Protein AF-A0A972QPX9-F1 (afdb_monomer_lite)

Structure (mmCIF, N/CA/C/O backbone):
data_AF-A0A972QPX9-F1
#
_entry.id   AF-A0A972QPX9-F1
#
loop_
_atom_site.group_PDB
_atom_site.id
_atom_site.type_symbol
_atom_site.label_atom_id
_atom_site.label_alt_id
_atom_site.label_comp_id
_atom_site.label_asym_id
_atom_site.label_entity_id
_atom_site.label_seq_id
_atom_site.pdbx_PDB_ins_code
_atom_site.Cartn_x
_atom_site.Cartn_y
_atom_site.Cartn_z
_atom_site.occupancy
_atom_site.B_iso_or_equiv
_atom_site.auth_seq_id
_atom_site.auth_comp_id
_atom_site.auth_asym_id
_atom_site.auth_atom_id
_atom_site.pdbx_PDB_model_num
ATOM 1 N N . MET A 1 1 ? 6.131 3.141 34.949 1.00 34.12 1 MET A N 1
ATOM 2 C CA . MET A 1 1 ? 7.541 2.778 34.711 1.00 34.12 1 MET A CA 1
ATOM 3 C C . MET A 1 1 ? 7.801 2.877 33.217 1.00 34.12 1 MET A C 1
ATOM 5 O O . MET A 1 1 ? 7.453 1.957 32.496 1.00 34.12 1 MET A O 1
ATOM 9 N N . TYR A 1 2 ? 8.327 4.005 32.743 1.00 37.19 2 TYR A N 1
ATOM 10 C CA . TYR A 1 2 ? 8.929 4.093 31.412 1.00 37.19 2 TYR A CA 1
ATOM 11 C C . TYR A 1 2 ? 10.352 4.582 31.662 1.00 37.19 2 TYR A C 1
ATOM 13 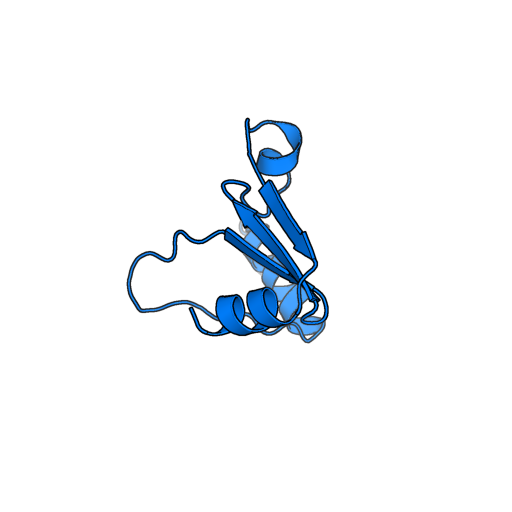O O . TYR A 1 2 ? 10.578 5.759 31.930 1.00 37.19 2 TYR A O 1
ATOM 21 N N . SER A 1 3 ? 11.264 3.619 31.789 1.00 36.00 3 SER A N 1
ATOM 22 C CA . SER A 1 3 ? 12.689 3.882 31.953 1.00 36.00 3 SER A CA 1
ATOM 23 C C . SER A 1 3 ? 13.276 4.206 30.587 1.00 36.00 3 SER A C 1
ATOM 25 O O . SER A 1 3 ? 12.876 3.627 29.581 1.00 36.00 3 SER A O 1
ATOM 27 N N . SER A 1 4 ? 14.206 5.151 30.594 1.00 54.06 4 SER A N 1
ATOM 28 C CA . SER A 1 4 ? 14.997 5.637 29.471 1.00 54.06 4 SER A CA 1
ATOM 29 C C . SER A 1 4 ? 15.502 4.531 28.547 1.00 54.06 4 SER A C 1
ATOM 31 O O . SER A 1 4 ? 16.171 3.625 29.026 1.00 54.06 4 SER A O 1
ATOM 33 N N . GLU A 1 5 ? 15.278 4.685 27.243 1.00 43.81 5 GLU A N 1
ATOM 34 C CA . GLU A 1 5 ? 16.201 4.334 26.156 1.00 43.81 5 GLU A CA 1
ATOM 35 C C . GLU A 1 5 ? 15.582 4.817 24.835 1.00 43.81 5 GLU A C 1
ATOM 37 O O . GLU A 1 5 ? 14.363 4.919 24.722 1.00 43.81 5 GLU A O 1
ATOM 42 N N . LYS A 1 6 ? 16.421 5.244 23.885 1.00 47.78 6 LYS A N 1
ATOM 43 C CA . LYS A 1 6 ? 16.058 5.946 22.639 1.00 47.78 6 LYS A CA 1
ATOM 44 C C . LYS A 1 6 ? 14.746 5.423 22.034 1.00 47.78 6 LYS A C 1
ATOM 46 O O . LYS A 1 6 ? 14.727 4.339 21.461 1.00 47.78 6 LYS A O 1
ATOM 51 N N . GLY A 1 7 ? 13.674 6.211 22.150 1.00 46.41 7 GLY A N 1
ATOM 52 C CA . GLY A 1 7 ? 12.366 5.863 21.604 1.00 46.41 7 GLY A CA 1
ATOM 53 C C . GLY A 1 7 ? 12.480 5.627 20.104 1.00 46.41 7 GLY A C 1
ATOM 54 O O . GLY A 1 7 ? 12.803 6.539 19.343 1.00 46.41 7 GLY A O 1
ATOM 55 N N . ASN A 1 8 ? 12.278 4.385 19.686 1.00 57.16 8 ASN A N 1
ATOM 56 C CA . ASN A 1 8 ? 12.223 4.032 18.284 1.00 57.16 8 ASN A CA 1
ATOM 57 C C . ASN A 1 8 ? 10.959 4.670 17.693 1.00 57.16 8 ASN A C 1
ATOM 59 O O . ASN A 1 8 ? 9.845 4.259 18.004 1.00 57.16 8 ASN A O 1
ATOM 63 N N . TRP A 1 9 ? 11.132 5.697 16.861 1.00 59.44 9 TRP A N 1
ATOM 64 C CA . TRP A 1 9 ? 10.044 6.446 16.219 1.00 59.44 9 TRP A CA 1
ATOM 65 C C . TRP A 1 9 ? 9.042 5.550 15.473 1.00 59.44 9 TRP A C 1
ATOM 67 O O . TRP A 1 9 ? 7.876 5.910 15.317 1.00 59.44 9 TRP A O 1
ATOM 77 N N . ALA A 1 10 ? 9.493 4.378 15.011 1.00 64.81 10 ALA A N 1
ATOM 78 C CA . ALA A 1 10 ? 8.631 3.394 14.370 1.00 64.81 10 ALA A CA 1
ATOM 79 C C . ALA A 1 10 ? 7.602 2.802 15.348 1.00 64.81 10 ALA A C 1
ATOM 81 O O . ALA A 1 10 ? 6.443 2.627 14.974 1.00 64.81 10 ALA A O 1
ATOM 82 N N . ASP A 1 11 ? 7.997 2.560 16.598 1.00 75.19 11 ASP A N 1
ATOM 83 C CA . ASP A 1 11 ? 7.135 1.946 17.610 1.00 75.19 11 ASP A CA 1
ATOM 84 C C . ASP A 1 11 ? 6.077 2.945 18.098 1.00 75.19 11 ASP A C 1
ATOM 86 O O . ASP A 1 11 ? 4.916 2.579 18.281 1.00 75.19 11 ASP A O 1
ATOM 90 N N . SER A 1 12 ? 6.434 4.231 18.218 1.00 78.31 12 SER A N 1
ATOM 91 C CA . SER A 1 12 ? 5.470 5.289 18.548 1.00 78.31 12 SER A CA 1
ATOM 92 C C . SER A 1 12 ? 4.464 5.534 17.421 1.00 78.31 12 SER A C 1
ATOM 94 O O . SER A 1 12 ? 3.268 5.610 17.680 1.00 78.31 12 SER A O 1
ATOM 96 N N . ALA A 1 13 ? 4.912 5.586 16.160 1.00 80.62 13 ALA A N 1
ATOM 97 C CA . ALA A 1 13 ? 4.007 5.791 15.027 1.00 80.62 13 ALA A CA 1
ATOM 98 C C . ALA A 1 13 ? 3.031 4.614 14.845 1.00 80.62 13 ALA A C 1
ATOM 100 O O . ALA A 1 13 ? 1.853 4.818 14.558 1.00 80.62 13 ALA A O 1
ATOM 101 N N . GLN A 1 14 ? 3.493 3.375 15.049 1.00 84.31 14 GLN A N 1
ATOM 102 C CA . GLN A 1 14 ? 2.608 2.208 15.059 1.00 84.31 14 GLN A CA 1
ATOM 103 C C . GLN A 1 14 ? 1.601 2.274 16.208 1.00 84.31 14 GLN A C 1
ATOM 105 O O . GLN A 1 14 ? 0.430 1.966 16.000 1.00 84.31 14 GLN A O 1
ATOM 110 N N . TYR A 1 15 ? 2.032 2.699 17.395 1.00 89.00 15 TYR A N 1
ATOM 111 C CA . TYR A 1 15 ? 1.147 2.863 18.544 1.00 89.00 15 TYR A CA 1
ATOM 112 C C . TYR A 1 15 ? 0.034 3.894 18.283 1.00 89.00 15 TYR A C 1
ATOM 114 O O . TYR A 1 15 ? -1.139 3.611 18.539 1.00 89.00 15 TYR A O 1
ATOM 122 N N . ASP A 1 16 ? 0.361 5.045 17.694 1.00 91.81 16 ASP A N 1
ATOM 123 C CA . ASP A 1 16 ? -0.622 6.081 17.339 1.00 91.81 16 ASP A CA 1
ATOM 124 C C . ASP A 1 16 ? -1.635 5.584 16.285 1.00 91.81 16 ASP A C 1
ATOM 126 O O . ASP A 1 16 ? -2.840 5.843 16.361 1.00 91.81 16 ASP A O 1
ATOM 130 N N . LEU A 1 17 ? -1.178 4.791 15.313 1.00 92.25 17 LEU A N 1
ATOM 131 C CA . LEU A 1 17 ? -2.057 4.165 14.320 1.00 92.25 17 LEU A CA 1
ATOM 132 C C . LEU A 1 17 ? -2.972 3.104 14.954 1.00 92.25 17 LEU A C 1
ATOM 134 O O . LEU A 1 17 ? -4.173 3.070 14.688 1.00 92.25 17 LEU A O 1
ATOM 138 N N . LEU A 1 18 ? -2.434 2.260 15.834 1.00 93.50 18 LEU A N 1
ATOM 139 C CA . LEU A 1 18 ? -3.227 1.249 16.537 1.00 93.50 18 LEU A CA 1
ATOM 140 C C . LEU A 1 18 ? -4.299 1.893 17.426 1.00 93.50 18 LEU A C 1
ATOM 142 O O . LEU A 1 18 ? -5.445 1.443 17.428 1.00 93.50 18 LEU A O 1
ATOM 146 N N . THR A 1 19 ? -3.957 2.967 18.141 1.00 95.06 19 THR A N 1
ATOM 147 C CA . THR A 1 19 ? -4.904 3.684 19.015 1.00 95.06 19 THR A CA 1
ATOM 148 C C . THR A 1 19 ? -5.972 4.465 18.243 1.00 95.06 19 THR A C 1
ATOM 150 O O . THR A 1 19 ? -7.063 4.671 18.770 1.00 95.06 19 THR A O 1
ATOM 153 N N . SER A 1 20 ? -5.720 4.824 16.980 1.00 96.75 20 SER A N 1
ATOM 154 C CA . SER A 1 20 ? -6.711 5.441 16.080 1.00 96.75 20 SER A CA 1
ATOM 155 C C . SER A 1 20 ? -7.600 4.433 15.331 1.00 96.75 20 SER A C 1
ATOM 157 O O . SER A 1 20 ? -8.441 4.831 14.526 1.00 96.75 20 SER A O 1
ATOM 159 N N . GLY A 1 21 ? -7.467 3.132 15.614 1.00 96.19 21 GLY A N 1
ATOM 160 C CA . GLY A 1 21 ? -8.305 2.077 15.033 1.00 96.19 21 GLY A CA 1
ATOM 161 C C . GLY A 1 21 ? -7.782 1.499 13.716 1.00 96.19 21 GLY A C 1
ATOM 162 O O . GLY A 1 21 ? -8.487 0.727 13.059 1.00 96.19 21 GLY A O 1
ATOM 163 N N . VAL A 1 22 ? -6.547 1.828 13.321 1.00 96.19 22 VAL A N 1
ATOM 164 C CA . VAL A 1 22 ? -5.912 1.245 12.136 1.00 96.19 22 VAL A CA 1
ATOM 165 C C . VAL A 1 22 ? -5.558 -0.216 12.402 1.00 96.19 22 VAL A C 1
ATOM 167 O O . VAL A 1 22 ? -4.936 -0.570 13.403 1.00 96.19 22 VAL A O 1
ATOM 170 N N . ARG A 1 23 ? -5.918 -1.091 11.461 1.00 95.00 23 ARG A N 1
ATOM 171 C CA . ARG A 1 23 ? -5.541 -2.508 11.498 1.00 95.00 23 ARG A CA 1
ATOM 172 C C . ARG A 1 23 ? -4.162 -2.689 10.877 1.00 95.00 23 ARG A C 1
ATOM 174 O O . ARG A 1 23 ? -4.018 -2.599 9.662 1.00 95.00 23 ARG A O 1
ATOM 181 N N . ILE A 1 24 ? -3.170 -2.994 11.707 1.00 92.75 24 ILE A N 1
ATOM 182 C CA . ILE A 1 24 ? -1.816 -3.332 11.260 1.00 92.75 24 ILE A CA 1
ATOM 183 C C . ILE A 1 24 ? -1.670 -4.853 11.254 1.00 92.75 24 ILE A C 1
ATOM 185 O O . ILE A 1 24 ? -1.947 -5.520 12.250 1.00 92.75 24 ILE A O 1
ATOM 189 N N . LEU A 1 25 ? -1.245 -5.410 10.122 1.00 92.06 25 LEU A N 1
ATOM 190 C CA . LEU A 1 25 ? -1.042 -6.845 9.939 1.00 92.06 25 LEU A CA 1
ATOM 191 C C . LEU A 1 25 ? 0.413 -7.106 9.550 1.00 92.06 25 LEU A C 1
ATOM 193 O O . LEU A 1 25 ? 0.993 -6.365 8.758 1.00 92.06 25 LEU A O 1
ATOM 197 N N . ARG A 1 26 ? 0.997 -8.182 10.086 1.00 91.44 26 ARG A N 1
ATOM 198 C CA . ARG A 1 26 ? 2.350 -8.625 9.735 1.00 91.44 26 ARG A CA 1
ATOM 199 C C . ARG A 1 26 ? 2.276 -9.827 8.803 1.00 91.44 26 ARG A C 1
ATOM 201 O O . ARG A 1 26 ? 1.795 -10.885 9.203 1.00 91.44 26 ARG A O 1
ATOM 208 N N . PHE A 1 27 ? 2.790 -9.669 7.589 1.00 92.38 27 PHE A N 1
ATOM 209 C CA . PHE A 1 27 ? 2.910 -10.759 6.625 1.00 92.38 27 PHE A CA 1
ATOM 210 C C . PHE A 1 27 ? 3.885 -11.841 7.126 1.00 92.38 27 PHE A C 1
ATOM 212 O O . PHE A 1 27 ? 4.943 -11.514 7.662 1.00 92.38 27 PHE A O 1
ATOM 219 N N . GLN A 1 28 ? 3.519 -13.118 6.963 1.00 93.50 28 GLN A N 1
ATOM 220 C CA . GLN A 1 28 ? 4.295 -14.279 7.442 1.00 93.50 28 GLN A CA 1
ATOM 221 C C . GLN A 1 28 ? 4.824 -15.174 6.305 1.00 93.50 28 GLN A C 1
ATOM 223 O O . GLN A 1 28 ? 5.583 -16.101 6.562 1.00 93.50 28 GLN A O 1
ATOM 228 N N . GLY A 1 29 ? 4.458 -14.911 5.046 1.00 90.69 29 GLY A N 1
ATOM 229 C CA . GLY A 1 29 ? 4.817 -15.748 3.891 1.00 90.69 29 GLY A CA 1
ATOM 230 C C . GLY A 1 29 ? 6.218 -15.500 3.316 1.00 90.69 29 GLY A C 1
ATOM 231 O O . GLY A 1 29 ? 6.443 -15.771 2.142 1.00 90.69 29 GLY A O 1
ATOM 232 N N . GLY A 1 30 ? 7.144 -14.934 4.095 1.00 91.00 30 GLY A N 1
ATOM 233 C CA . GLY A 1 30 ? 8.462 -14.501 3.622 1.00 91.00 30 GLY A CA 1
ATOM 234 C C . GLY A 1 30 ? 8.509 -13.005 3.303 1.00 91.00 30 GLY A C 1
ATOM 235 O O . GLY A 1 30 ? 8.124 -12.181 4.134 1.00 91.00 30 GLY A O 1
ATOM 236 N N . LEU A 1 31 ? 9.016 -12.641 2.121 1.00 91.25 31 LEU A N 1
ATOM 237 C CA . LEU A 1 31 ? 9.218 -11.244 1.728 1.00 91.25 31 LEU A CA 1
ATOM 238 C C . LEU A 1 31 ? 7.989 -10.681 1.000 1.00 91.25 31 LEU A C 1
ATOM 240 O O . LEU A 1 31 ? 7.710 -11.057 -0.136 1.00 91.25 31 LEU A O 1
ATOM 244 N N . LEU A 1 32 ? 7.312 -9.712 1.617 1.00 91.38 32 LEU A N 1
ATOM 245 C CA . LEU A 1 32 ? 6.315 -8.885 0.939 1.00 91.38 32 LEU A CA 1
ATOM 246 C C . LEU A 1 32 ? 6.999 -7.639 0.369 1.00 91.38 32 LEU A C 1
ATOM 248 O O . LEU A 1 32 ? 7.273 -6.685 1.094 1.00 91.38 32 LEU A O 1
ATOM 252 N N . HIS A 1 33 ? 7.302 -7.655 -0.930 1.00 92.00 33 HIS A N 1
ATOM 253 C CA . HIS A 1 33 ? 7.959 -6.531 -1.608 1.00 92.00 33 HIS A CA 1
ATOM 254 C C . HIS A 1 33 ? 6.991 -5.646 -2.410 1.00 92.00 33 HIS A C 1
ATOM 256 O O . HIS A 1 33 ? 7.415 -4.690 -3.058 1.00 92.00 33 HIS A O 1
ATOM 262 N N . THR A 1 34 ? 5.692 -5.918 -2.354 1.00 91.44 34 THR A N 1
ATOM 263 C CA . THR A 1 34 ? 4.676 -5.072 -2.981 1.00 91.44 34 THR A CA 1
ATOM 264 C C . THR A 1 34 ? 4.507 -3.778 -2.191 1.00 91.44 34 THR A C 1
ATOM 266 O O . THR A 1 34 ? 4.365 -3.809 -0.969 1.00 91.44 34 THR A O 1
ATOM 269 N N . LYS A 1 35 ? 4.483 -2.639 -2.886 1.00 93.88 35 LYS A N 1
ATOM 270 C CA . LYS A 1 35 ? 4.031 -1.360 -2.332 1.00 93.88 35 LYS A CA 1
ATOM 271 C C . LYS A 1 35 ? 2.793 -0.942 -3.102 1.00 93.88 35 LYS A C 1
ATOM 273 O O . LYS A 1 35 ? 2.870 -0.623 -4.288 1.00 93.88 35 LYS A O 1
ATOM 278 N N . SER A 1 36 ? 1.645 -1.028 -2.446 1.00 95.31 36 SER A N 1
ATOM 279 C CA . SER A 1 36 ? 0.369 -0.680 -3.056 1.00 95.31 36 SER A CA 1
ATOM 280 C C . SER A 1 36 ? -0.569 -0.034 -2.044 1.00 95.31 36 SER A C 1
ATOM 282 O O . SER A 1 36 ? -0.471 -0.293 -0.844 1.00 95.31 36 SER A O 1
ATOM 284 N N . ILE A 1 37 ? -1.455 0.824 -2.540 1.00 96.31 37 ILE A N 1
ATOM 285 C CA . ILE A 1 37 ? -2.518 1.487 -1.789 1.00 96.31 37 ILE A CA 1
ATOM 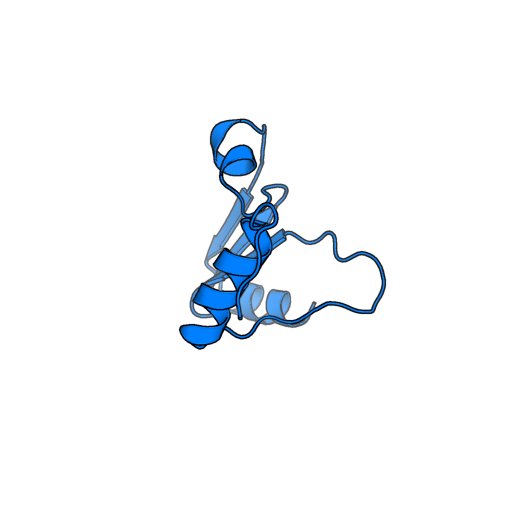286 C C . ILE A 1 37 ? -3.799 1.355 -2.604 1.00 96.31 37 ILE A C 1
ATOM 288 O O . ILE A 1 37 ? -3.799 1.614 -3.805 1.00 96.31 37 ILE A O 1
ATOM 292 N N . VAL A 1 38 ? -4.899 1.009 -1.938 1.00 97.31 38 VAL A N 1
ATOM 293 C CA . VAL A 1 38 ? -6.244 1.078 -2.514 1.00 97.31 38 VAL A CA 1
ATOM 294 C C . VAL A 1 38 ? -7.083 2.043 -1.688 1.00 97.31 38 VAL A C 1
ATOM 296 O O . VAL A 1 38 ? -7.237 1.850 -0.482 1.00 97.31 38 VAL A O 1
ATOM 299 N N . ILE A 1 39 ? -7.635 3.064 -2.339 1.00 97.69 39 ILE A N 1
ATOM 300 C CA . ILE A 1 39 ? -8.461 4.109 -1.725 1.00 97.69 39 ILE A CA 1
ATOM 301 C C . ILE A 1 39 ? -9.914 3.873 -2.138 1.00 97.69 39 ILE A C 1
ATOM 303 O O . ILE A 1 39 ? -10.214 3.744 -3.328 1.00 97.69 39 ILE A O 1
ATOM 307 N N . ASP A 1 40 ? -10.799 3.762 -1.145 1.00 97.38 40 ASP A N 1
ATOM 308 C CA . ASP A 1 40 ? -12.254 3.580 -1.286 1.00 97.38 40 ASP A CA 1
ATOM 309 C C . ASP A 1 40 ? -12.702 2.433 -2.211 1.00 97.38 40 ASP A C 1
ATOM 311 O O . ASP A 1 40 ? -13.849 2.390 -2.652 1.00 97.38 40 ASP A O 1
ATOM 315 N N . GLY A 1 41 ? -11.804 1.492 -2.523 1.00 96.56 41 GLY A N 1
ATOM 316 C CA . GLY 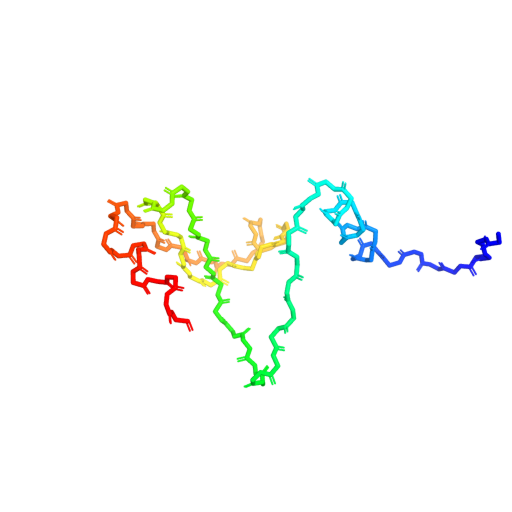A 1 41 ? -12.059 0.420 -3.489 1.00 96.56 41 GLY A CA 1
ATOM 317 C C . GLY A 1 41 ? -12.162 0.891 -4.945 1.00 96.56 41 GLY A C 1
ATOM 318 O O . GLY A 1 41 ? -12.755 0.184 -5.752 1.00 96.56 41 GLY A O 1
ATOM 319 N N . LYS A 1 42 ? -11.630 2.075 -5.280 1.00 97.81 42 LYS A N 1
ATOM 320 C CA . LYS A 1 42 ? -11.755 2.687 -6.619 1.00 97.81 42 LYS A CA 1
ATOM 321 C C . LYS A 1 42 ? -10.419 3.085 -7.229 1.00 97.81 42 LYS A C 1
ATOM 323 O O . LYS A 1 42 ? -10.205 2.896 -8.420 1.00 97.81 42 LYS A O 1
ATOM 328 N N . ILE A 1 43 ? -9.529 3.645 -6.413 1.00 97.94 43 ILE A N 1
ATOM 329 C CA . ILE A 1 43 ? -8.231 4.143 -6.870 1.00 97.94 43 ILE A CA 1
ATOM 330 C C . ILE A 1 43 ? -7.151 3.221 -6.330 1.00 97.94 43 ILE A C 1
ATOM 332 O O . ILE A 1 43 ? -7.067 3.003 -5.121 1.00 97.94 43 ILE A O 1
ATOM 336 N N . SER A 1 44 ? -6.321 2.712 -7.229 1.00 97.75 44 SER A N 1
ATOM 337 C CA . SER A 1 44 ? -5.167 1.882 -6.909 1.00 97.75 44 SER A CA 1
ATOM 338 C C . SER A 1 44 ? -3.885 2.628 -7.244 1.00 97.75 44 SER A C 1
ATOM 340 O O . SER A 1 44 ? -3.708 3.089 -8.371 1.00 97.75 44 SER A O 1
ATOM 342 N N . LEU A 1 45 ? -2.982 2.717 -6.274 1.00 96.44 45 LEU A N 1
ATOM 343 C CA . LEU A 1 45 ? -1.617 3.191 -6.457 1.00 96.44 45 LEU A CA 1
ATOM 344 C C . LEU A 1 45 ? -0.680 2.015 -6.240 1.00 96.44 45 LEU A C 1
ATOM 346 O O . LEU A 1 45 ? -0.766 1.348 -5.211 1.00 96.44 45 LEU A O 1
ATOM 350 N N . PHE A 1 46 ? 0.225 1.759 -7.172 1.00 95.38 46 PHE A N 1
ATOM 351 C CA . PHE A 1 46 ? 1.268 0.756 -6.981 1.00 95.38 46 PHE A CA 1
ATOM 352 C C . PHE A 1 46 ? 2.525 1.139 -7.749 1.00 95.38 46 PHE A C 1
ATOM 354 O O . PHE A 1 46 ? 2.469 1.850 -8.754 1.00 95.38 46 PHE A O 1
ATOM 361 N N . GLY A 1 47 ? 3.673 0.689 -7.256 1.00 93.00 47 GLY A N 1
ATOM 362 C CA . GLY A 1 47 ? 4.954 1.043 -7.846 1.00 93.00 47 GLY A CA 1
ATOM 363 C C . GLY A 1 47 ? 6.110 0.846 -6.883 1.00 93.00 47 GLY A C 1
ATOM 364 O O . GLY A 1 47 ? 6.054 0.002 -5.986 1.00 93.00 47 GLY A O 1
ATOM 365 N N . SER A 1 48 ? 7.168 1.621 -7.091 1.00 94.12 48 SER A N 1
ATOM 366 C CA . SER A 1 48 ? 8.413 1.486 -6.338 1.00 94.12 48 SER A CA 1
ATOM 367 C C . SER A 1 48 ? 8.426 2.298 -5.029 1.00 94.12 48 SER A C 1
ATOM 369 O O . SER A 1 48 ? 9.115 1.891 -4.095 1.00 94.12 48 SER A O 1
ATOM 371 N N . VAL A 1 49 ? 7.570 3.331 -4.904 1.00 92.88 49 VAL A N 1
ATOM 372 C CA . VAL A 1 49 ? 7.500 4.211 -3.719 1.00 92.88 49 VAL A CA 1
ATOM 373 C C . VAL A 1 49 ? 7.245 3.439 -2.430 1.00 92.88 49 VAL A C 1
ATOM 375 O O . VAL A 1 49 ? 6.187 2.830 -2.221 1.00 92.88 49 VAL A O 1
ATOM 378 N N . ASN A 1 50 ? 8.187 3.575 -1.504 1.00 89.25 50 ASN A N 1
ATOM 379 C CA . ASN A 1 50 ? 8.020 3.170 -0.121 1.00 89.25 50 ASN A CA 1
ATOM 380 C C . ASN A 1 50 ? 7.243 4.251 0.647 1.00 89.25 50 ASN A C 1
ATOM 382 O O . ASN A 1 50 ? 7.489 5.440 0.492 1.00 89.25 50 ASN A O 1
ATOM 386 N N . GLN A 1 51 ? 6.296 3.870 1.505 1.00 88.25 51 GLN A N 1
ATOM 387 C CA . GLN A 1 51 ? 5.383 4.815 2.170 1.00 88.25 51 GLN A CA 1
ATOM 388 C C . GLN A 1 51 ? 6.036 5.527 3.374 1.00 88.25 51 GLN A C 1
ATOM 390 O O . GLN A 1 51 ? 5.541 5.467 4.497 1.00 88.25 51 GLN A O 1
ATOM 395 N N . TYR A 1 52 ? 7.181 6.177 3.150 1.00 86.44 52 TYR A N 1
ATOM 396 C CA . TYR A 1 52 ? 7.893 6.995 4.131 1.00 86.44 52 TYR A CA 1
ATOM 397 C C . TYR A 1 52 ? 8.465 8.267 3.477 1.00 86.44 52 TYR A C 1
ATOM 399 O O . TYR A 1 52 ? 8.769 8.264 2.284 1.00 86.44 52 TYR A O 1
ATOM 407 N N . PRO A 1 53 ? 8.682 9.359 4.240 1.00 84.00 53 PRO A N 1
ATOM 408 C CA . PRO A 1 53 ? 9.028 10.670 3.679 1.00 84.00 53 PRO A CA 1
ATOM 409 C C . PRO A 1 53 ? 10.225 10.678 2.721 1.00 84.00 53 PRO A C 1
ATOM 411 O O . PRO A 1 53 ? 10.163 11.294 1.666 1.00 84.00 53 PRO A O 1
ATOM 414 N N . ARG A 1 54 ? 11.315 9.975 3.044 1.00 85.56 54 ARG A N 1
ATOM 415 C CA . ARG A 1 54 ? 12.504 9.915 2.177 1.00 85.56 54 ARG A CA 1
ATOM 416 C C . ARG A 1 54 ? 12.190 9.395 0.763 1.00 85.56 54 ARG A C 1
ATOM 418 O O . ARG A 1 54 ? 12.728 9.970 -0.175 1.00 85.56 54 ARG A O 1
ATOM 425 N N . SER A 1 55 ? 11.308 8.406 0.600 1.00 85.00 55 SER A N 1
ATOM 426 C CA . SER A 1 55 ? 10.959 7.871 -0.726 1.00 85.00 55 SER A CA 1
ATOM 427 C C . SER A 1 55 ? 10.182 8.882 -1.567 1.00 85.00 55 SER A C 1
ATOM 429 O O . SER A 1 55 ? 10.452 9.049 -2.748 1.00 85.00 55 SER A O 1
ATOM 431 N N . PHE A 1 56 ? 9.298 9.660 -0.936 1.00 82.75 56 PHE A N 1
ATOM 432 C CA . PHE A 1 56 ? 8.558 10.722 -1.622 1.00 82.75 56 PHE A CA 1
ATOM 433 C C . PHE A 1 56 ? 9.432 11.890 -2.092 1.00 82.75 56 PHE A C 1
ATOM 435 O O . PHE A 1 56 ? 9.108 12.523 -3.093 1.00 82.75 56 PHE A O 1
ATOM 442 N N . TRP A 1 57 ? 10.499 12.213 -1.355 1.00 83.62 57 TRP A N 1
ATOM 443 C CA . TRP A 1 57 ? 11.260 13.449 -1.577 1.00 83.62 57 TRP A CA 1
ATOM 444 C C . TRP A 1 57 ? 12.618 13.253 -2.248 1.00 83.62 57 TRP A C 1
ATOM 446 O O . TRP A 1 57 ? 13.129 14.199 -2.843 1.00 83.62 57 TRP A O 1
ATOM 456 N N . LEU A 1 58 ? 13.239 12.082 -2.097 1.00 83.44 58 LEU A N 1
ATOM 457 C CA . LEU A 1 58 ? 14.654 11.887 -2.432 1.00 83.44 58 LEU A CA 1
ATOM 458 C C . LEU A 1 58 ? 14.918 10.683 -3.339 1.00 83.44 58 LEU A C 1
ATOM 460 O O . LEU A 1 58 ? 16.003 10.601 -3.911 1.00 83.44 58 LEU A O 1
ATOM 464 N N . GLU A 1 59 ? 13.978 9.746 -3.453 1.00 89.12 59 GLU A N 1
ATOM 465 C CA . GLU A 1 59 ? 14.146 8.549 -4.278 1.00 89.12 59 GLU A CA 1
ATOM 466 C C . GLU A 1 59 ? 13.542 8.789 -5.674 1.00 89.12 59 GLU A C 1
ATOM 468 O O . GLU A 1 59 ? 12.546 9.495 -5.838 1.00 89.12 59 GLU A O 1
ATOM 473 N N . PHE A 1 60 ? 14.176 8.229 -6.709 1.00 90.00 60 PHE A N 1
ATOM 474 C CA . PHE A 1 60 ? 13.625 8.239 -8.064 1.00 90.00 60 PHE A CA 1
ATOM 475 C C . PHE A 1 60 ? 12.614 7.113 -8.187 1.00 90.00 60 PHE A C 1
ATOM 477 O O . PHE A 1 60 ? 12.968 5.969 -8.466 1.00 90.00 60 PHE A O 1
ATOM 484 N N . GLU A 1 61 ? 11.358 7.458 -7.960 1.00 91.75 61 GLU A N 1
ATOM 485 C CA . GLU A 1 61 ? 10.288 6.486 -7.858 1.00 91.75 61 GLU A CA 1
ATOM 486 C C . GLU A 1 61 ? 9.256 6.637 -8.975 1.00 91.75 61 GLU A C 1
ATOM 488 O O . GLU A 1 61 ? 9.013 7.729 -9.491 1.00 91.75 61 GLU A O 1
ATOM 493 N N . VAL A 1 62 ? 8.603 5.527 -9.321 1.00 93.56 62 VAL A N 1
ATOM 494 C CA . VAL A 1 62 ? 7.477 5.502 -10.258 1.00 93.56 62 VAL A CA 1
ATOM 4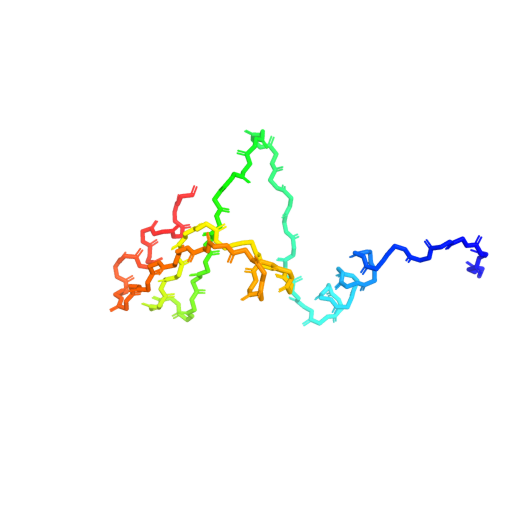95 C C . VAL A 1 62 ? 6.253 4.944 -9.541 1.00 93.56 62 VAL A C 1
ATOM 497 O O . VAL A 1 62 ? 6.316 3.887 -8.911 1.00 93.56 62 VAL A O 1
ATOM 500 N N . ILE A 1 63 ? 5.125 5.646 -9.665 1.00 94.12 63 ILE A N 1
ATOM 501 C CA . ILE A 1 63 ? 3.801 5.182 -9.236 1.00 94.12 63 ILE A CA 1
ATOM 502 C C . ILE A 1 63 ? 2.895 5.134 -10.460 1.00 94.12 63 ILE A C 1
ATOM 504 O O . ILE A 1 63 ? 2.784 6.121 -11.188 1.00 94.12 63 ILE A O 1
ATOM 508 N N . LEU A 1 64 ? 2.188 4.019 -10.639 1.00 96.00 64 LEU A N 1
ATOM 509 C CA . LEU A 1 64 ? 1.014 3.974 -11.498 1.00 96.00 64 LEU A CA 1
ATOM 510 C C . LEU A 1 64 ? -0.242 4.232 -10.665 1.00 96.00 64 LEU A C 1
ATOM 512 O O . LEU A 1 64 ? -0.444 3.609 -9.623 1.00 96.00 64 LEU A O 1
ATOM 516 N N . CYS A 1 65 ? -1.086 5.140 -11.151 1.00 97.25 65 CYS A N 1
ATOM 517 C CA . CYS A 1 65 ? -2.410 5.402 -10.605 1.00 97.25 65 CYS A CA 1
ATOM 518 C C . CYS A 1 65 ? -3.466 4.838 -11.556 1.00 97.25 65 CYS A C 1
ATOM 520 O O . CYS A 1 65 ? -3.517 5.223 -12.724 1.00 97.25 65 CYS A O 1
ATOM 522 N N . VAL A 1 66 ? -4.302 3.933 -11.051 1.00 97.94 66 VAL A N 1
ATOM 523 C CA . VAL A 1 66 ? -5.394 3.307 -11.801 1.00 97.94 66 VAL A CA 1
ATOM 524 C C . VAL A 1 66 ? -6.709 3.630 -11.102 1.00 97.94 66 VAL A C 1
ATOM 526 O O . VAL A 1 66 ? -6.901 3.263 -9.944 1.00 97.94 66 VAL A O 1
ATOM 529 N N . ASN A 1 67 ? -7.606 4.328 -11.797 1.00 98.00 67 ASN A N 1
ATOM 530 C CA . ASN A 1 67 ? -8.942 4.669 -11.308 1.00 98.00 67 ASN A CA 1
ATOM 531 C C . ASN A 1 67 ? -9.983 3.744 -11.952 1.00 98.00 67 ASN A C 1
ATOM 533 O O . ASN A 1 67 ? -10.663 4.133 -12.900 1.00 98.00 67 ASN A O 1
ATOM 537 N N . ASP A 1 68 ? -10.043 2.511 -11.460 1.00 98.12 68 ASP A N 1
ATOM 538 C CA . ASP A 1 68 ? -10.914 1.450 -11.956 1.00 98.12 68 ASP A CA 1
ATOM 539 C C . ASP A 1 68 ? -11.285 0.513 -10.795 1.00 98.12 68 ASP A C 1
ATOM 541 O O . ASP A 1 68 ? -10.417 0.031 -10.059 1.00 98.12 68 ASP A O 1
ATOM 545 N N . THR A 1 69 ? -12.585 0.285 -10.600 1.00 98.00 69 THR A N 1
ATOM 546 C CA . THR A 1 69 ? -13.103 -0.497 -9.468 1.00 98.00 69 THR A CA 1
ATOM 547 C C . THR A 1 69 ? -12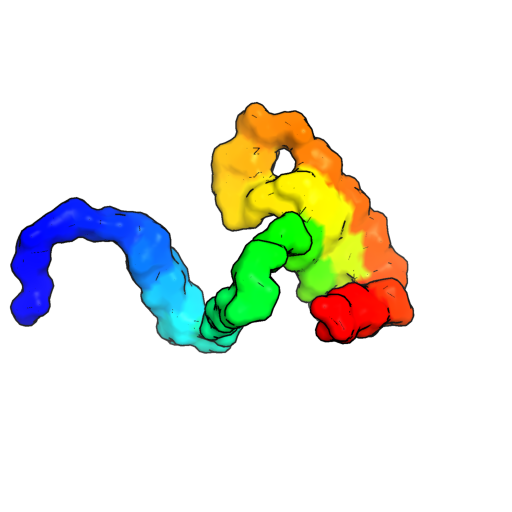.796 -1.981 -9.579 1.00 98.00 69 THR A C 1
ATOM 549 O O . THR A 1 69 ? -12.554 -2.623 -8.557 1.00 98.00 69 THR A O 1
ATOM 552 N N . ASP A 1 70 ? -12.781 -2.527 -10.794 1.00 98.12 70 ASP A N 1
ATOM 553 C CA . ASP A 1 70 ? -12.542 -3.952 -11.016 1.00 98.12 70 ASP A CA 1
ATOM 554 C C . ASP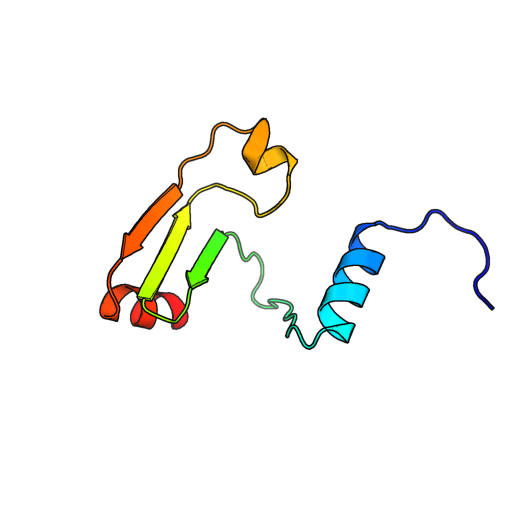 A 1 70 ? -11.065 -4.270 -10.784 1.00 98.12 70 ASP A C 1
ATOM 556 O O . ASP A 1 70 ? -10.723 -5.231 -10.089 1.00 98.12 70 ASP A O 1
ATOM 560 N N . PHE A 1 71 ? -10.179 -3.392 -11.257 1.00 97.56 71 PHE A N 1
ATOM 561 C CA . PHE A 1 71 ? -8.756 -3.455 -10.958 1.00 97.56 71 PHE A CA 1
ATOM 562 C C . PHE A 1 71 ? -8.484 -3.318 -9.454 1.00 97.56 71 PHE A C 1
ATOM 564 O O . PHE A 1 71 ? -7.702 -4.090 -8.894 1.00 97.56 71 PHE A O 1
ATOM 571 N N . ALA A 1 72 ? -9.149 -2.378 -8.773 1.00 97.94 72 ALA A N 1
ATOM 572 C CA . ALA A 1 72 ? -9.010 -2.204 -7.328 1.00 97.94 72 ALA A CA 1
ATOM 573 C C . ALA A 1 72 ? -9.504 -3.427 -6.538 1.00 97.94 72 ALA A C 1
ATOM 575 O O . ALA A 1 72 ? -8.893 -3.800 -5.531 1.00 97.94 72 ALA A O 1
ATOM 576 N N . ALA A 1 73 ? -10.586 -4.068 -6.985 1.00 97.62 73 ALA A N 1
ATOM 577 C CA . ALA A 1 73 ? -11.076 -5.307 -6.395 1.00 97.62 73 ALA A CA 1
ATOM 578 C C . ALA A 1 73 ? -10.074 -6.452 -6.593 1.00 97.62 73 ALA A C 1
ATOM 580 O O . ALA A 1 73 ? -9.738 -7.130 -5.622 1.00 97.62 73 ALA A O 1
ATOM 581 N N . TRP A 1 74 ? -9.547 -6.618 -7.809 1.00 97.19 74 TRP A N 1
ATOM 582 C CA . TRP A 1 74 ? -8.526 -7.620 -8.120 1.00 97.19 74 TRP A CA 1
ATOM 583 C C . TRP A 1 74 ? -7.254 -7.434 -7.282 1.00 97.19 74 TRP A C 1
ATOM 585 O O . TRP A 1 74 ? -6.796 -8.386 -6.650 1.00 97.19 74 TRP A O 1
ATOM 595 N N . LEU A 1 75 ? -6.726 -6.211 -7.190 1.00 96.00 75 LEU A N 1
ATOM 596 C CA . LEU A 1 75 ? -5.503 -5.910 -6.438 1.00 96.00 75 LEU A CA 1
ATOM 597 C C . LEU A 1 75 ? -5.611 -6.289 -4.950 1.00 96.00 75 LEU A C 1
ATOM 599 O O . LEU A 1 75 ? -4.623 -6.687 -4.344 1.00 96.00 75 LEU A O 1
ATOM 603 N N . ARG A 1 76 ? -6.810 -6.221 -4.359 1.00 94.25 76 ARG A N 1
ATOM 604 C CA . ARG A 1 76 ? -7.062 -6.614 -2.958 1.00 94.25 76 ARG A CA 1
ATOM 605 C C . ARG A 1 76 ? -7.071 -8.128 -2.722 1.00 94.25 76 ARG A C 1
ATOM 607 O O . ARG A 1 76 ? -7.187 -8.543 -1.570 1.00 94.25 76 ARG A O 1
ATOM 614 N N . THR A 1 77 ? -7.029 -8.932 -3.784 1.00 93.50 77 THR A N 1
ATOM 615 C CA . THR A 1 77 ? -6.991 -10.403 -3.704 1.00 93.50 77 THR A CA 1
ATOM 616 C C . THR A 1 77 ? -5.580 -10.982 -3.799 1.00 93.50 77 THR A C 1
ATOM 618 O O . THR A 1 77 ? -5.415 -12.178 -3.558 1.00 93.50 77 THR A O 1
ATOM 621 N N . LEU A 1 78 ? -4.591 -10.150 -4.145 1.00 84.69 78 LEU A N 1
ATOM 622 C CA . LEU A 1 78 ? -3.167 -10.495 -4.164 1.00 84.69 78 LEU A CA 1
ATOM 623 C C . LEU A 1 78 ? -2.583 -10.527 -2.746 1.00 84.69 78 LEU A C 1
ATOM 625 O O . LEU A 1 78 ? -1.721 -11.401 -2.505 1.00 84.69 78 LEU A O 1
#

Secondary structure (DSSP, 8-state):
----S---HHHHHHHHHHHTT-------SS-----EEEETTTEEEEES--SSHHHHHHS---EEEEE-HHHHHHHTT-

Radius of gyration: 15.96 Å; chains: 1; bounding box: 29×29×47 Å

Sequence (78 aa):
MYSSEKGNWADSAQYDLLTSGVRILRFQGGLLHTKSIVIDGKISLFGSVNQYPRSFWLEFEVILCVNDTDFAAWLRTL

Foldseek 3Di:
DDDDDPPDVVVVVVVVCVVVVHDDDDDDPPDDQWDWDQDPLFKIKTWNADPDDCSVPPNPIDIDIDGGNVVSVVVVVD

pLDDT: mean 86.71, std 16.03, range [34.12, 98.12]